Protein AF-A0A6B3CLW8-F1 (afdb_monomer_lite)

Sequence (100 aa):
ANAAAIPTVRLQGVDAAYWCETPDKNHLRWVMPHEEERLLDALARLHAAGGSSLGEGTRLVGSFRAHGLTVPVWDLPSGVTAQDIEKPAAEFAERLAEAL

Secondary structure (DSSP, 8-state):
-GGGSPPEEE-SSSTTEEEE--SSSEEEEE-B-S-HHHHHHHHHHHHHTT---SSTT-EEEEEEEETTEEEEEEEE-TT--HHHHHHHHHHHHHHHHHH-

pLDDT: mean 95.51, std 8.71, range [49.72, 98.75]

Structure (mmCIF, N/CA/C/O backbone):
data_AF-A0A6B3CLW8-F1
#
_entry.id   AF-A0A6B3CLW8-F1
#
loop_
_atom_site.group_PDB
_atom_site.id
_atom_site.type_symbol
_atom_site.label_atom_id
_atom_site.label_alt_id
_atom_site.label_comp_id
_atom_site.label_asym_id
_atom_site.label_entity_id
_atom_site.label_seq_id
_atom_site.pdbx_PDB_ins_code
_atom_site.Cartn_x
_atom_site.Cartn_y
_atom_site.Cartn_z
_atom_site.occupancy
_atom_site.B_iso_or_equiv
_atom_site.auth_seq_id
_atom_site.auth_comp_id
_atom_site.auth_asym_id
_atom_site.auth_atom_id
_atom_site.pdbx_PDB_model_num
ATOM 1 N N . ALA A 1 1 ? 8.410 23.245 15.260 1.00 49.72 1 ALA A N 1
ATOM 2 C CA . ALA A 1 1 ? 8.788 22.704 13.937 1.00 49.72 1 ALA A CA 1
ATOM 3 C C . ALA A 1 1 ? 8.153 21.336 13.636 1.00 49.72 1 ALA A C 1
ATOM 5 O O . ALA A 1 1 ? 7.795 21.121 12.492 1.00 49.72 1 ALA A O 1
ATOM 6 N N . ASN A 1 2 ? 7.928 20.450 14.622 1.00 53.28 2 ASN A N 1
ATOM 7 C CA . ASN A 1 2 ? 7.366 19.100 14.390 1.00 53.28 2 ASN A CA 1
ATOM 8 C C . ASN A 1 2 ? 5.833 19.018 14.248 1.00 53.28 2 ASN A C 1
ATOM 10 O O . ASN A 1 2 ? 5.323 17.982 13.845 1.00 53.28 2 ASN A O 1
ATOM 14 N N . ALA A 1 3 ? 5.091 20.085 14.555 1.00 53.94 3 ALA A N 1
ATOM 15 C CA . ALA A 1 3 ? 3.622 20.066 14.558 1.00 53.94 3 ALA A CA 1
ATOM 16 C C . ALA A 1 3 ? 2.974 20.008 13.155 1.00 53.94 3 ALA A C 1
ATOM 18 O O . ALA A 1 3 ? 1.754 19.994 13.056 1.00 53.94 3 ALA A O 1
ATOM 19 N N . ALA A 1 4 ? 3.774 19.998 12.082 1.00 65.19 4 ALA A N 1
ATOM 20 C CA . ALA A 1 4 ? 3.307 19.925 10.694 1.00 65.19 4 ALA A CA 1
ATOM 21 C C . ALA A 1 4 ? 3.582 18.563 10.023 1.00 65.19 4 ALA A C 1
ATOM 23 O O . ALA A 1 4 ? 3.236 18.377 8.859 1.00 65.19 4 ALA A O 1
ATOM 24 N N . ALA A 1 5 ? 4.237 17.625 10.718 1.00 77.75 5 ALA A N 1
ATOM 25 C CA . ALA A 1 5 ? 4.511 16.303 10.167 1.00 77.75 5 ALA A CA 1
ATOM 26 C C . ALA A 1 5 ? 3.268 15.412 10.288 1.00 77.75 5 ALA A C 1
ATOM 28 O O . ALA A 1 5 ? 2.699 15.283 11.369 1.00 77.75 5 ALA A O 1
ATOM 29 N N . ILE A 1 6 ? 2.874 14.787 9.178 1.00 87.56 6 ILE A N 1
ATOM 30 C CA . ILE A 1 6 ? 1.806 13.783 9.145 1.00 87.56 6 ILE A CA 1
ATOM 31 C C . ILE A 1 6 ? 2.227 12.595 10.030 1.00 87.56 6 ILE A C 1
ATOM 33 O O . ILE A 1 6 ? 3.288 12.012 9.758 1.00 87.56 6 ILE A O 1
ATOM 37 N N . PRO A 1 7 ? 1.445 12.217 11.064 1.00 94.50 7 PRO A N 1
ATOM 38 C CA . PRO A 1 7 ? 1.729 11.028 11.860 1.00 94.50 7 PRO A CA 1
ATOM 39 C C . PRO A 1 7 ? 1.900 9.814 10.949 1.00 94.50 7 PRO A C 1
ATOM 41 O O . PRO A 1 7 ? 1.080 9.562 10.068 1.00 94.50 7 PRO A O 1
ATOM 44 N N . THR A 1 8 ? 3.016 9.107 11.107 1.00 96.81 8 THR A N 1
ATOM 45 C CA . THR A 1 8 ? 3.420 8.035 10.195 1.00 96.81 8 THR A CA 1
ATOM 46 C C . THR A 1 8 ? 3.935 6.844 10.987 1.00 96.81 8 THR A C 1
ATOM 48 O O . THR A 1 8 ? 4.761 7.005 11.886 1.00 96.81 8 THR A O 1
ATOM 51 N N . VAL A 1 9 ? 3.476 5.647 10.629 1.00 98.25 9 VAL A N 1
ATOM 52 C CA . VAL A 1 9 ? 3.878 4.378 11.241 1.00 98.25 9 VAL A CA 1
ATOM 53 C C . VAL A 1 9 ? 4.344 3.435 10.140 1.00 98.25 9 VAL A C 1
ATOM 55 O O . VAL A 1 9 ? 3.635 3.216 9.160 1.00 98.25 9 VAL A O 1
ATOM 58 N N . ARG A 1 10 ? 5.544 2.871 10.287 1.00 98.44 10 ARG A N 1
ATOM 59 C CA . ARG A 1 10 ? 6.027 1.811 9.397 1.00 98.44 10 ARG A CA 1
ATOM 60 C C . ARG A 1 10 ? 5.368 0.489 9.793 1.00 98.44 10 ARG A C 1
ATOM 62 O O . ARG A 1 10 ? 5.445 0.114 10.965 1.00 98.44 10 ARG A O 1
ATOM 69 N N . LEU A 1 11 ? 4.798 -0.215 8.820 1.00 98.62 11 LEU A N 1
ATOM 70 C CA . LEU A 1 11 ? 4.293 -1.570 9.027 1.00 98.62 11 LEU A CA 1
ATOM 71 C C . LEU A 1 11 ? 5.441 -2.555 9.288 1.00 98.62 11 LEU A C 1
ATOM 73 O O . LEU A 1 11 ? 6.572 -2.347 8.838 1.00 98.62 11 LEU A O 1
ATOM 77 N N . GLN A 1 12 ? 5.154 -3.614 10.035 1.00 97.88 12 GLN A N 1
ATOM 78 C CA . GLN A 1 12 ? 6.121 -4.648 10.406 1.00 97.88 12 GLN A CA 1
ATOM 79 C C . GLN A 1 12 ? 5.964 -5.926 9.577 1.00 97.88 12 GLN A C 1
ATOM 81 O O . GLN A 1 12 ? 6.945 -6.640 9.390 1.00 97.88 12 GLN A O 1
ATOM 86 N N . GLY A 1 13 ? 4.759 -6.221 9.078 1.00 96.44 13 GLY A N 1
ATOM 87 C CA . GLY A 1 13 ? 4.472 -7.432 8.304 1.00 96.44 13 GLY A CA 1
ATOM 88 C C . GLY A 1 13 ? 4.986 -7.400 6.864 1.00 96.44 13 GLY A C 1
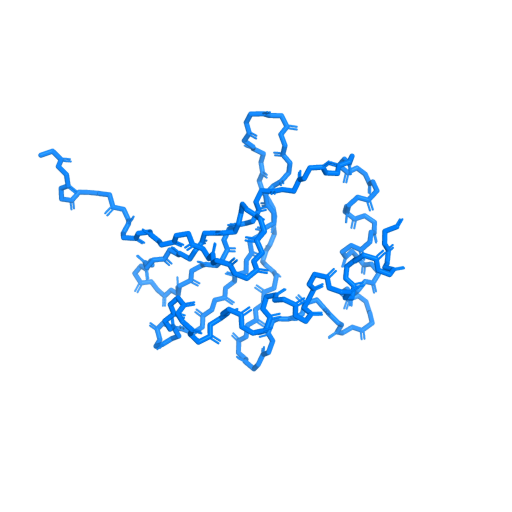ATOM 89 O O . GLY A 1 13 ? 5.088 -8.447 6.230 1.00 96.44 13 GLY A O 1
ATOM 90 N N . VAL A 1 14 ? 5.323 -6.216 6.349 1.00 98.12 14 VAL A N 1
ATOM 91 C CA . VAL A 1 14 ? 5.839 -6.016 4.992 1.00 98.12 14 VAL A CA 1
ATOM 92 C C . VAL A 1 14 ? 6.929 -4.950 4.963 1.00 98.12 14 VAL A C 1
ATOM 94 O O . VAL A 1 14 ? 6.961 -4.023 5.778 1.00 98.12 14 VAL A O 1
ATOM 97 N N . ASP A 1 15 ? 7.823 -5.054 3.98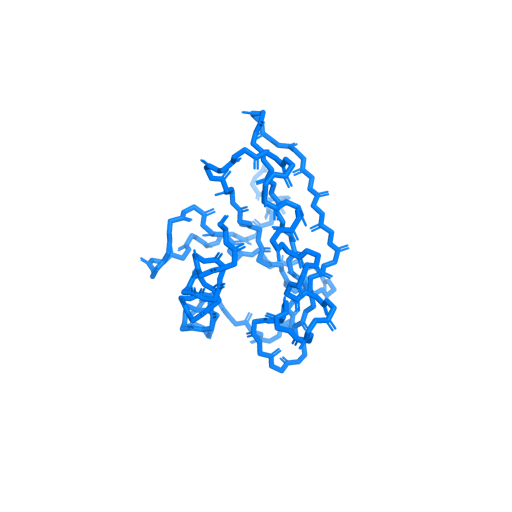5 1.00 97.12 15 ASP A N 1
ATOM 98 C CA . ASP A 1 15 ? 8.917 -4.105 3.839 1.00 97.12 15 ASP A CA 1
ATOM 99 C C . ASP A 1 15 ? 8.461 -2.772 3.244 1.00 97.12 15 ASP A C 1
ATOM 101 O O . ASP A 1 15 ? 7.717 -2.720 2.269 1.00 97.12 15 ASP A O 1
ATOM 105 N N . ALA A 1 16 ? 8.966 -1.683 3.831 1.00 97.44 16 ALA A N 1
ATOM 106 C CA . ALA A 1 16 ? 8.846 -0.313 3.329 1.00 97.44 16 ALA A CA 1
ATOM 107 C C . ALA A 1 16 ? 7.408 0.184 3.042 1.00 97.44 16 ALA A C 1
ATOM 109 O O . ALA A 1 16 ? 7.205 1.052 2.187 1.00 97.44 16 ALA A O 1
ATOM 110 N N . ALA A 1 17 ? 6.421 -0.313 3.794 1.00 98.56 17 ALA A N 1
ATOM 111 C CA . ALA A 1 17 ? 5.066 0.229 3.820 1.00 98.56 17 ALA A CA 1
ATOM 112 C C . ALA A 1 17 ? 4.858 1.159 5.024 1.00 98.56 17 ALA A C 1
ATOM 114 O O . ALA A 1 17 ? 5.268 0.856 6.149 1.00 98.56 17 ALA A O 1
ATOM 115 N N . TYR A 1 18 ? 4.207 2.295 4.784 1.00 98.50 18 TYR A N 1
ATOM 116 C CA . TYR A 1 18 ? 4.007 3.349 5.772 1.00 98.50 18 TYR A CA 1
ATOM 117 C C . TYR A 1 18 ? 2.544 3.769 5.807 1.00 98.50 18 TYR A C 1
ATOM 119 O O . TYR A 1 18 ? 2.006 4.277 4.820 1.00 98.50 18 TYR A O 1
ATOM 127 N N . TRP A 1 19 ? 1.910 3.563 6.954 1.00 98.62 19 TRP A N 1
ATOM 128 C CA . TRP A 1 19 ? 0.605 4.126 7.261 1.00 98.62 19 TRP A CA 1
ATOM 129 C C . TRP A 1 19 ? 0.771 5.597 7.647 1.00 98.62 19 TRP A C 1
ATOM 131 O O . TRP A 1 19 ? 1.669 5.937 8.419 1.00 98.62 19 TRP A O 1
ATOM 141 N N . CYS A 1 20 ? -0.083 6.466 7.117 1.00 97.75 20 CYS A N 1
ATOM 142 C CA . CYS A 1 20 ? -0.054 7.907 7.338 1.00 97.75 20 CYS A CA 1
ATOM 143 C C . CYS A 1 20 ? -1.443 8.417 7.743 1.00 97.75 20 CYS A C 1
ATOM 145 O O . CYS A 1 20 ? -2.401 8.238 6.988 1.00 97.75 20 CYS A O 1
ATOM 147 N N . GLU A 1 21 ? -1.531 9.115 8.875 1.00 96.50 21 GLU A N 1
ATOM 148 C CA . GLU A 1 21 ? -2.764 9.739 9.370 1.00 96.50 21 GLU A CA 1
ATOM 149 C C . GLU A 1 21 ? -2.997 11.083 8.672 1.00 96.50 21 GLU A C 1
ATOM 151 O O . GLU A 1 21 ? -2.422 12.104 9.061 1.00 96.50 21 GLU A O 1
ATOM 156 N N . THR A 1 22 ? -3.786 11.100 7.596 1.00 92.38 22 THR A N 1
ATOM 157 C CA . THR A 1 22 ? -4.073 12.347 6.864 1.00 92.38 22 THR A CA 1
ATOM 158 C C . THR A 1 22 ? -5.481 12.867 7.165 1.00 92.38 22 THR A C 1
ATOM 160 O O . THR A 1 22 ? -6.332 12.071 7.554 1.00 92.38 22 THR A O 1
ATOM 163 N N . PRO A 1 23 ? -5.751 14.184 7.019 1.00 87.94 23 PRO A N 1
ATOM 164 C CA . PRO A 1 23 ? -6.983 14.797 7.528 1.00 87.94 23 PRO A CA 1
ATOM 165 C C . PRO A 1 23 ? -8.294 14.184 7.017 1.00 87.94 23 PRO A C 1
ATOM 167 O O . PRO A 1 23 ? -9.258 14.122 7.773 1.00 87.94 23 PRO A O 1
ATOM 170 N N . ASP A 1 24 ? -8.329 13.731 5.761 1.00 89.38 24 ASP A N 1
ATOM 171 C CA . ASP A 1 24 ? -9.552 13.205 5.142 1.00 89.38 24 ASP A CA 1
ATOM 172 C C . ASP A 1 24 ? -9.600 11.674 5.191 1.00 89.38 24 ASP A C 1
ATOM 174 O O . ASP A 1 24 ? -10.548 11.083 5.710 1.00 89.38 24 ASP A O 1
ATOM 178 N N . LYS A 1 25 ? -8.564 11.019 4.661 1.00 94.25 25 LYS A N 1
ATOM 179 C CA . LYS A 1 25 ? -8.415 9.561 4.635 1.00 94.25 25 LYS A CA 1
ATOM 180 C C . LYS A 1 25 ? -7.008 9.176 5.041 1.00 94.25 25 LYS A C 1
ATOM 182 O O . LYS A 1 25 ? -6.045 9.828 4.642 1.00 94.25 25 LYS A O 1
ATOM 187 N N . ASN A 1 26 ? -6.863 8.087 5.782 1.00 97.75 26 ASN A N 1
ATOM 188 C CA . ASN A 1 26 ? -5.528 7.567 6.041 1.00 97.75 26 ASN A CA 1
ATOM 189 C C . ASN A 1 26 ? -4.942 7.043 4.731 1.00 97.75 26 ASN A C 1
ATOM 191 O O . ASN A 1 26 ? -5.675 6.635 3.830 1.00 97.75 26 ASN A O 1
ATOM 195 N N . HIS A 1 27 ? -3.621 7.055 4.617 1.00 98.50 27 HIS A N 1
ATOM 196 C CA . HIS A 1 27 ? -2.949 6.492 3.456 1.00 98.50 27 HIS A CA 1
ATOM 197 C C 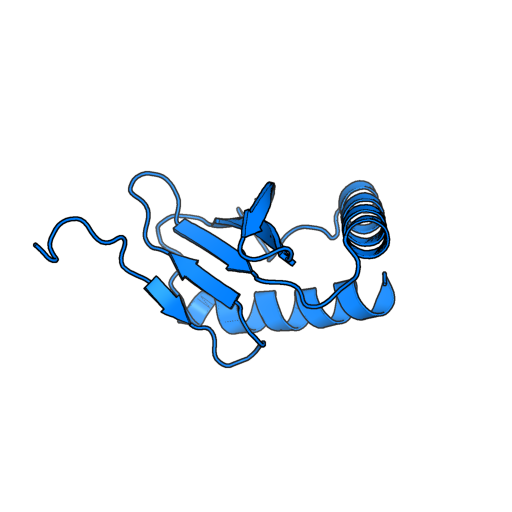. HIS A 1 27 ? -2.062 5.326 3.855 1.00 98.50 27 HIS A C 1
ATOM 199 O O . HIS A 1 27 ? -1.360 5.409 4.858 1.00 98.50 27 HIS A O 1
ATOM 205 N N . LEU A 1 28 ? -2.012 4.292 3.016 1.00 98.62 28 LEU A N 1
ATOM 206 C CA . LEU A 1 28 ? -0.843 3.422 2.953 1.00 98.62 28 LEU A CA 1
ATOM 207 C C . LEU A 1 28 ? 0.021 3.866 1.775 1.00 98.62 28 LEU A C 1
ATOM 209 O O . LEU A 1 28 ? -0.433 3.842 0.633 1.00 98.62 28 LEU A O 1
ATOM 213 N N . ARG A 1 29 ? 1.258 4.278 2.048 1.00 98.56 29 ARG A N 1
ATOM 214 C CA . ARG A 1 29 ? 2.271 4.596 1.034 1.00 98.56 29 ARG A CA 1
ATOM 215 C C . ARG A 1 29 ? 3.332 3.513 1.072 1.00 98.56 29 ARG A C 1
ATOM 217 O O . ARG A 1 29 ? 3.934 3.293 2.121 1.00 98.56 29 ARG A O 1
ATOM 224 N N . TRP A 1 30 ? 3.562 2.844 -0.049 1.00 98.69 30 TRP A N 1
ATOM 225 C CA . TRP A 1 30 ? 4.406 1.654 -0.066 1.00 98.69 30 TRP A CA 1
ATOM 226 C C . TRP A 1 30 ? 5.536 1.795 -1.070 1.00 98.69 30 TRP A C 1
ATOM 228 O O . TRP A 1 30 ? 5.299 1.883 -2.266 1.00 98.69 30 TRP A O 1
ATOM 238 N N . VAL A 1 31 ? 6.773 1.857 -0.590 1.00 98.50 31 VAL A N 1
ATOM 239 C CA . VAL A 1 31 ? 7.942 1.991 -1.461 1.00 98.50 31 VAL A CA 1
ATOM 240 C C . VAL A 1 31 ? 8.290 0.622 -2.039 1.00 98.50 31 VAL A C 1
ATOM 242 O O . VAL A 1 31 ? 8.648 -0.285 -1.293 1.00 98.50 31 VAL A O 1
ATOM 245 N N . MET A 1 32 ? 8.190 0.474 -3.359 1.00 98.00 32 MET A N 1
ATOM 246 C CA . MET A 1 32 ? 8.358 -0.818 -4.025 1.00 98.00 32 MET A CA 1
ATOM 247 C C . MET A 1 32 ? 9.755 -0.957 -4.654 1.00 98.00 32 M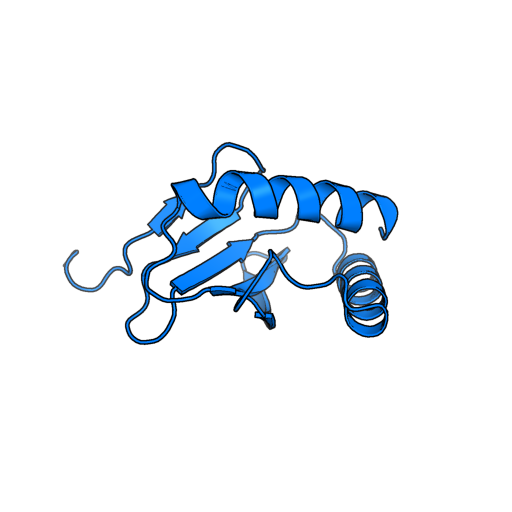ET A C 1
ATOM 249 O O . MET A 1 32 ? 10.149 -0.089 -5.435 1.00 98.00 32 MET A O 1
ATOM 253 N N . PRO A 1 33 ? 10.499 -2.049 -4.386 1.00 96.38 33 PRO A N 1
ATOM 254 C CA . PRO A 1 33 ? 11.836 -2.291 -4.938 1.00 96.38 33 PRO A CA 1
ATOM 255 C C . PRO A 1 33 ? 11.793 -2.967 -6.322 1.00 96.38 33 PRO A C 1
ATOM 257 O O . PRO A 1 33 ? 12.708 -3.702 -6.693 1.00 96.38 33 PRO A O 1
ATOM 260 N N . HIS A 1 34 ? 10.709 -2.771 -7.071 1.00 97.44 34 HIS A N 1
ATOM 261 C CA . HIS A 1 34 ? 10.489 -3.383 -8.378 1.00 97.4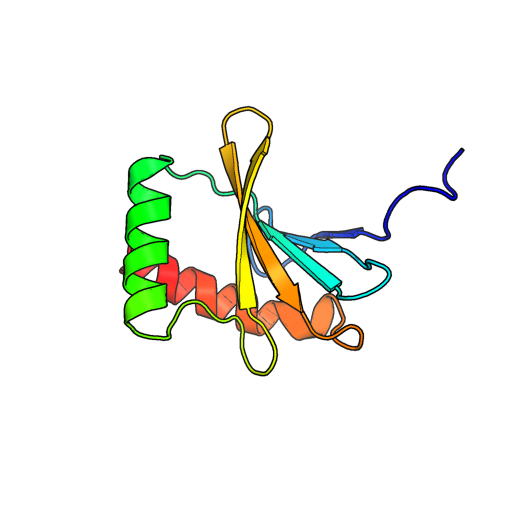4 34 HIS A CA 1
ATOM 262 C C . HIS A 1 34 ? 10.701 -2.358 -9.491 1.00 97.44 34 HIS A C 1
ATOM 264 O O . HIS A 1 34 ? 10.542 -1.155 -9.280 1.00 97.44 34 HIS A O 1
ATOM 270 N N . GLU A 1 35 ? 11.057 -2.847 -10.679 1.00 97.31 35 GLU A N 1
ATOM 271 C CA . GLU A 1 35 ? 11.083 -2.030 -11.892 1.00 97.31 35 GLU A CA 1
ATOM 272 C C . GLU A 1 35 ? 9.682 -1.432 -12.135 1.00 97.31 35 GLU A C 1
ATOM 274 O O . GLU A 1 35 ? 8.666 -2.077 -11.861 1.00 97.31 35 GLU A O 1
ATOM 279 N N . GLU A 1 36 ? 9.642 -0.163 -12.543 1.00 96.88 36 GLU A N 1
ATOM 280 C CA . GLU A 1 36 ? 8.427 0.651 -12.543 1.00 96.88 36 GLU A CA 1
ATOM 281 C C . GLU A 1 36 ? 7.376 0.105 -13.509 1.00 96.88 36 GLU A C 1
ATOM 283 O O . GLU A 1 36 ? 6.227 -0.059 -13.098 1.00 96.88 36 GLU A O 1
ATOM 288 N N . GLU A 1 37 ? 7.752 -0.226 -14.747 1.00 97.75 37 GLU A N 1
ATOM 289 C CA . GLU A 1 37 ? 6.815 -0.754 -15.743 1.00 97.75 37 GLU A CA 1
ATOM 290 C C . GLU A 1 37 ? 6.238 -2.096 -15.288 1.00 97.75 37 GLU A C 1
ATOM 292 O O . GLU A 1 37 ? 5.017 -2.256 -15.238 1.00 97.75 37 GLU A O 1
ATOM 297 N N . ARG A 1 38 ? 7.086 -3.028 -14.833 1.00 98.44 38 ARG A N 1
ATOM 298 C CA . ARG A 1 38 ? 6.637 -4.333 -14.318 1.00 98.44 38 ARG A CA 1
ATOM 299 C C . ARG A 1 38 ? 5.669 -4.199 -13.139 1.00 98.44 38 ARG A C 1
ATOM 301 O O . ARG A 1 38 ? 4.681 -4.932 -13.065 1.00 98.44 38 ARG A O 1
ATOM 308 N N . LEU A 1 39 ? 5.937 -3.272 -12.219 1.00 98.50 39 LEU A N 1
ATOM 309 C CA . LEU A 1 39 ? 5.063 -3.010 -11.077 1.00 98.50 39 LEU A CA 1
ATOM 310 C C . LEU A 1 39 ? 3.716 -2.427 -11.512 1.00 98.50 39 LEU A C 1
ATOM 312 O O . LEU A 1 39 ? 2.672 -2.884 -11.045 1.00 98.50 39 LEU A O 1
ATOM 316 N N . LEU A 1 40 ? 3.728 -1.410 -12.376 1.00 98.06 40 LEU A N 1
ATOM 317 C CA . LEU A 1 40 ? 2.506 -0.760 -12.845 1.00 98.06 40 LEU A CA 1
ATOM 318 C C . LEU A 1 40 ? 1.637 -1.730 -13.652 1.00 98.06 40 LEU A C 1
ATOM 320 O O . LEU A 1 40 ? 0.423 -1.760 -13.447 1.00 98.06 40 LEU A O 1
ATOM 324 N N . ASP A 1 41 ? 2.249 -2.585 -14.469 1.00 98.62 41 ASP A N 1
ATOM 325 C CA . ASP A 1 41 ? 1.564 -3.651 -15.197 1.00 98.62 41 ASP A CA 1
ATOM 326 C C . ASP A 1 41 ? 0.886 -4.653 -14.252 1.00 98.62 41 ASP A C 1
ATOM 328 O O . ASP A 1 41 ? -0.288 -4.993 -14.435 1.00 98.62 41 ASP A O 1
ATOM 332 N N . ALA A 1 42 ? 1.591 -5.115 -13.214 1.00 98.69 42 ALA A N 1
ATOM 333 C CA . ALA A 1 42 ? 1.030 -6.025 -12.215 1.00 98.69 42 ALA A CA 1
ATOM 334 C C . ALA A 1 42 ? -0.148 -5.384 -11.460 1.00 98.69 42 ALA A C 1
ATOM 336 O O . ALA A 1 42 ? -1.214 -5.994 -11.330 1.00 98.69 42 ALA A O 1
ATOM 337 N N . LEU A 1 43 ? 0.000 -4.127 -11.027 1.00 98.62 43 LEU A N 1
ATOM 338 C CA . LEU A 1 43 ? -1.061 -3.372 -10.356 1.00 98.62 43 LEU A CA 1
ATOM 339 C C . LEU A 1 43 ? -2.272 -3.142 -11.266 1.00 98.62 43 LEU A C 1
ATOM 341 O O . LEU A 1 43 ? -3.406 -3.266 -10.802 1.00 98.62 43 LEU A O 1
ATOM 345 N N . ALA A 1 44 ? -2.060 -2.852 -12.551 1.00 98.31 44 ALA A N 1
ATOM 346 C CA . ALA A 1 44 ? -3.134 -2.676 -13.523 1.00 98.31 44 ALA A CA 1
ATOM 347 C C . ALA A 1 44 ? -3.917 -3.979 -13.746 1.00 98.31 44 ALA A C 1
ATOM 349 O O . ALA A 1 44 ? -5.151 -3.958 -13.745 1.00 98.31 44 ALA A O 1
ATOM 350 N N . ARG A 1 45 ? -3.227 -5.123 -13.863 1.00 98.56 45 ARG A N 1
ATOM 351 C CA . ARG A 1 45 ? -3.873 -6.445 -13.959 1.00 98.56 45 ARG A CA 1
ATOM 352 C C . ARG A 1 45 ? -4.681 -6.776 -12.706 1.00 98.56 45 ARG A C 1
ATOM 354 O O . ARG A 1 45 ? -5.839 -7.173 -12.820 1.00 98.56 45 ARG A O 1
ATOM 361 N N . LEU A 1 46 ? -4.107 -6.559 -11.521 1.00 98.56 46 LEU A N 1
ATOM 362 C CA . LEU A 1 46 ? -4.818 -6.742 -10.254 1.00 98.56 46 LEU A CA 1
ATOM 363 C C . LEU A 1 46 ? -6.033 -5.819 -10.160 1.00 98.56 46 LEU A C 1
ATOM 365 O O . LEU A 1 46 ? -7.098 -6.257 -9.737 1.00 98.56 46 LEU A O 1
ATOM 369 N N . HIS A 1 47 ? -5.909 -4.562 -10.583 1.00 98.06 47 HIS A N 1
ATOM 370 C CA . HIS A 1 47 ? -7.018 -3.614 -10.591 1.00 98.06 47 HIS A CA 1
ATOM 371 C C . HIS A 1 47 ? -8.155 -4.068 -11.509 1.00 98.06 47 HIS A C 1
ATOM 373 O O . HIS A 1 47 ? -9.306 -4.107 -11.078 1.00 98.06 47 HIS A O 1
ATOM 379 N N . ALA A 1 48 ? -7.834 -4.481 -12.738 1.00 98.19 48 ALA A N 1
ATOM 380 C CA . ALA A 1 48 ? -8.810 -5.001 -13.694 1.00 98.19 48 ALA A CA 1
ATOM 381 C C . ALA A 1 48 ? -9.529 -6.263 -13.179 1.00 98.19 48 ALA A C 1
ATOM 383 O O . ALA A 1 48 ? -10.707 -6.460 -13.467 1.00 98.19 48 ALA A O 1
ATOM 384 N N . ALA A 1 49 ? -8.843 -7.087 -12.381 1.00 97.94 49 ALA A N 1
ATOM 385 C CA . ALA A 1 49 ? -9.407 -8.267 -11.726 1.00 97.94 49 ALA A CA 1
ATOM 386 C C . ALA A 1 49 ? -10.121 -7.967 -10.387 1.00 97.94 49 ALA A C 1
ATOM 388 O O . ALA A 1 49 ? -10.607 -8.889 -9.736 1.00 97.94 49 ALA A O 1
ATOM 389 N N . GLY A 1 50 ? -10.170 -6.706 -9.939 1.00 97.25 50 GLY A N 1
ATOM 390 C CA . GLY A 1 50 ? -10.749 -6.316 -8.646 1.00 97.25 50 GLY A CA 1
ATOM 391 C C . GLY A 1 50 ? -9.880 -6.639 -7.418 1.00 97.25 50 GLY A C 1
ATOM 392 O O . GLY A 1 50 ? -10.323 -6.462 -6.285 1.00 97.25 50 GLY A O 1
ATOM 393 N N . GLY A 1 51 ? -8.636 -7.077 -7.616 1.00 97.75 51 GLY A N 1
ATOM 394 C CA . GLY A 1 51 ? -7.689 -7.490 -6.573 1.00 97.75 51 GLY A CA 1
ATOM 395 C C . GLY A 1 51 ? -6.768 -6.386 -6.037 1.00 97.75 51 GLY A C 1
ATOM 396 O O . GLY A 1 51 ? -5.896 -6.674 -5.221 1.00 97.75 51 GLY A O 1
ATOM 397 N N . SER A 1 52 ? -6.924 -5.129 -6.473 1.00 97.88 52 SER A N 1
ATOM 398 C CA . SER A 1 52 ? -6.036 -4.022 -6.071 1.00 97.88 52 SER A CA 1
ATOM 399 C C . SER A 1 52 ? -6.368 -3.378 -4.716 1.00 97.88 52 SER A C 1
ATOM 401 O O . SER A 1 52 ? -5.706 -2.414 -4.333 1.00 97.88 52 SER A O 1
ATOM 403 N N . SER A 1 53 ? -7.421 -3.820 -4.018 1.00 97.75 53 SER A N 1
ATOM 404 C CA . SER A 1 53 ? -7.776 -3.303 -2.686 1.00 97.75 53 SER A CA 1
ATOM 405 C C . SER A 1 53 ? -7.014 -4.032 -1.570 1.00 97.75 53 SER A C 1
ATOM 407 O O . SER A 1 53 ? -6.571 -5.172 -1.729 1.00 97.75 53 SER A O 1
ATOM 409 N N . LEU A 1 54 ? -6.896 -3.368 -0.422 1.00 98.19 54 LEU A N 1
ATOM 410 C CA . LEU A 1 54 ? -6.388 -3.903 0.844 1.00 98.19 54 LEU A CA 1
ATOM 411 C C . LEU A 1 54 ? -7.546 -4.261 1.794 1.00 98.19 54 LEU A C 1
ATOM 413 O O . LEU A 1 54 ? -7.402 -4.183 3.007 1.00 98.19 54 LEU A O 1
ATOM 417 N N . GLY A 1 55 ? -8.724 -4.587 1.255 1.00 95.69 55 GLY A N 1
ATOM 418 C CA . GLY A 1 55 ? -9.934 -4.836 2.038 1.00 95.69 55 GLY A CA 1
ATOM 419 C C . GLY A 1 55 ? -10.983 -3.731 1.919 1.00 95.69 55 GLY A C 1
ATOM 420 O O . GLY A 1 55 ? -10.873 -2.809 1.105 1.00 95.69 55 GLY A O 1
ATOM 421 N N . GLU A 1 56 ? -12.042 -3.859 2.714 1.00 95.06 56 GLU A N 1
ATOM 422 C CA . GLU A 1 56 ? -13.238 -3.023 2.612 1.00 95.06 56 GLU A CA 1
ATOM 423 C C . GLU A 1 56 ? -12.934 -1.527 2.792 1.00 95.06 56 GLU A C 1
ATOM 425 O O . GLU A 1 56 ? -12.184 -1.117 3.676 1.00 95.06 56 GLU A O 1
ATOM 430 N N . GLY A 1 57 ? -13.510 -0.697 1.918 1.00 96.44 57 GLY A N 1
ATOM 431 C CA . GLY A 1 57 ? -13.342 0.757 1.960 1.00 96.44 57 GLY A CA 1
ATOM 432 C C . GLY A 1 57 ? -11.956 1.263 1.543 1.00 96.44 57 GLY A C 1
ATOM 433 O O . GLY A 1 57 ? -11.744 2.476 1.535 1.00 96.44 57 GLY A O 1
ATOM 434 N N . THR A 1 58 ? -11.031 0.374 1.166 1.00 98.38 58 THR A N 1
ATOM 435 C CA . THR A 1 58 ? -9.695 0.753 0.692 1.00 98.38 58 THR A CA 1
ATOM 436 C C . THR A 1 58 ? -9.649 0.883 -0.828 1.00 98.38 58 THR A C 1
ATOM 438 O O . THR A 1 58 ? -10.363 0.189 -1.558 1.00 98.38 58 THR A O 1
ATOM 441 N N . ARG A 1 59 ? -8.796 1.774 -1.338 1.00 98.31 59 ARG A N 1
ATOM 442 C CA . ARG A 1 59 ? -8.681 2.002 -2.784 1.00 98.31 59 ARG A CA 1
ATOM 443 C C . ARG A 1 59 ? -7.268 2.398 -3.177 1.00 98.31 59 ARG A C 1
ATOM 445 O O . ARG A 1 59 ? -6.756 3.373 -2.649 1.00 98.31 59 ARG A O 1
ATOM 452 N N . LEU A 1 60 ? -6.685 1.712 -4.162 1.00 98.44 60 LEU A N 1
ATOM 453 C CA . LEU A 1 60 ? -5.487 2.192 -4.858 1.00 98.44 60 LEU A CA 1
ATOM 454 C C . LEU A 1 60 ? -5.848 3.476 -5.620 1.00 98.44 60 LEU A C 1
ATOM 456 O O . LEU A 1 60 ? -6.680 3.438 -6.529 1.00 98.44 60 LEU A O 1
ATOM 460 N N . VAL A 1 61 ? -5.270 4.611 -5.225 1.00 97.56 61 VAL A N 1
ATOM 461 C CA . VAL A 1 61 ? -5.612 5.935 -5.783 1.00 97.56 61 VAL A CA 1
ATOM 462 C C . VAL A 1 61 ? -4.587 6.468 -6.775 1.00 97.56 61 VAL A C 1
ATOM 464 O O . VAL A 1 61 ? -4.886 7.397 -7.521 1.00 97.56 61 VAL A O 1
ATOM 467 N N . GLY A 1 62 ? -3.403 5.865 -6.820 1.00 97.00 62 GLY A N 1
ATOM 468 C CA . GLY A 1 62 ? -2.352 6.215 -7.765 1.00 97.00 62 GLY A CA 1
ATOM 469 C C . GLY A 1 62 ? -0.973 5.866 -7.227 1.00 97.00 62 GLY A C 1
ATOM 470 O O . GLY A 1 62 ? -0.837 5.106 -6.266 1.00 97.00 62 GLY A O 1
ATOM 471 N N . SER A 1 63 ? 0.050 6.443 -7.843 1.00 97.62 63 SER A N 1
ATOM 472 C CA . SER A 1 63 ? 1.436 6.335 -7.405 1.00 97.62 63 SER A CA 1
ATOM 473 C C . SER A 1 63 ? 2.163 7.665 -7.576 1.00 97.62 63 SER A C 1
ATOM 475 O O . SER A 1 63 ? 1.746 8.538 -8.339 1.00 97.62 63 SER A O 1
ATOM 477 N N . PHE A 1 64 ? 3.263 7.826 -6.850 1.00 97.44 64 PHE A N 1
ATOM 478 C CA . PHE A 1 64 ? 4.250 8.876 -7.092 1.00 97.44 64 PHE A CA 1
ATOM 479 C C . PHE A 1 64 ? 5.655 8.275 -7.059 1.00 97.44 64 PHE A C 1
ATOM 481 O O . PHE A 1 64 ? 5.831 7.102 -6.726 1.00 97.44 64 PHE A O 1
ATOM 488 N N . ARG A 1 65 ? 6.666 9.078 -7.399 1.00 97.31 65 ARG A N 1
ATOM 489 C CA . ARG A 1 65 ? 8.068 8.654 -7.359 1.00 97.31 65 ARG A CA 1
ATOM 490 C C . ARG A 1 65 ? 8.820 9.328 -6.224 1.00 97.31 65 ARG A C 1
ATOM 492 O O . ARG A 1 65 ? 8.704 10.536 -6.027 1.00 97.31 65 ARG A O 1
ATOM 499 N N . ALA A 1 66 ? 9.630 8.549 -5.518 1.00 94.62 66 ALA A N 1
ATOM 500 C CA . ALA A 1 66 ? 10.553 9.038 -4.503 1.00 94.62 66 ALA A CA 1
ATOM 501 C C . ALA A 1 66 ? 11.868 8.266 -4.595 1.00 94.62 66 ALA A C 1
ATOM 503 O O . ALA A 1 66 ? 11.871 7.040 -4.647 1.00 94.62 66 ALA A O 1
ATOM 504 N N . HIS A 1 67 ? 12.992 8.986 -4.642 1.00 94.25 67 HIS A N 1
ATOM 505 C CA . HIS A 1 67 ? 14.332 8.392 -4.766 1.00 94.25 67 HIS A CA 1
ATOM 506 C C . HIS A 1 67 ? 14.463 7.371 -5.914 1.00 94.25 67 HIS A C 1
ATOM 508 O O . HIS A 1 67 ? 15.141 6.358 -5.786 1.00 94.25 67 HIS A O 1
ATOM 514 N N . GLY A 1 68 ? 13.798 7.635 -7.042 1.00 94.94 68 GLY A N 1
ATOM 515 C CA . GLY A 1 68 ? 13.808 6.757 -8.214 1.00 94.94 68 GLY A CA 1
ATOM 516 C C . GLY A 1 68 ? 12.867 5.552 -8.129 1.00 94.94 68 GLY A C 1
ATOM 517 O O . GLY A 1 68 ? 12.620 4.950 -9.169 1.00 94.94 68 GLY A O 1
ATOM 518 N N . LEU A 1 69 ? 12.293 5.262 -6.959 1.00 97.88 69 LEU A N 1
ATOM 519 C CA . LEU A 1 69 ? 11.363 4.157 -6.725 1.00 97.88 69 LEU A CA 1
ATOM 520 C C . LEU A 1 69 ? 9.905 4.601 -6.867 1.00 97.88 69 LEU A C 1
ATOM 522 O O . LEU A 1 69 ? 9.559 5.758 -6.594 1.00 97.88 69 LEU A O 1
ATOM 526 N N . THR A 1 70 ? 9.051 3.660 -7.257 1.00 98.56 70 THR A N 1
ATOM 527 C CA . THR A 1 70 ? 7.602 3.856 -7.343 1.00 98.56 70 THR A CA 1
ATOM 528 C C . THR A 1 70 ? 6.959 3.627 -5.983 1.00 98.56 70 THR A C 1
ATOM 530 O O . THR A 1 70 ? 7.257 2.653 -5.289 1.00 98.56 70 THR A O 1
ATOM 533 N N . VAL A 1 71 ? 6.054 4.531 -5.613 1.00 98.75 71 VAL A N 1
ATOM 534 C CA . VAL A 1 71 ? 5.310 4.494 -4.355 1.00 98.75 71 VAL A CA 1
ATOM 535 C C . VAL A 1 71 ? 3.814 4.479 -4.656 1.00 98.75 71 VAL A C 1
ATOM 537 O O . VAL A 1 71 ? 3.217 5.550 -4.814 1.00 98.75 71 VAL A O 1
ATOM 540 N N . PRO A 1 72 ? 3.183 3.299 -4.783 1.00 98.69 72 PRO A N 1
ATOM 541 C CA . PRO A 1 72 ? 1.735 3.202 -4.846 1.00 98.69 72 PRO A CA 1
ATOM 542 C C . PRO A 1 72 ? 1.095 3.666 -3.531 1.00 98.69 72 PRO A C 1
ATOM 544 O O . PRO A 1 72 ? 1.675 3.528 -2.446 1.00 98.69 72 PRO A O 1
ATOM 547 N N . VAL A 1 73 ? -0.097 4.249 -3.643 1.00 98.56 73 VAL A N 1
ATOM 548 C CA . VAL A 1 73 ? -0.828 4.847 -2.524 1.00 98.56 73 VAL A CA 1
ATOM 549 C C . VAL A 1 73 ? -2.241 4.294 -2.461 1.00 98.56 73 VAL A C 1
ATOM 551 O O . VAL A 1 73 ? -2.978 4.338 -3.448 1.00 98.56 73 VAL A O 1
ATOM 554 N N . TRP A 1 74 ? -2.635 3.840 -1.276 1.00 98.75 74 TRP A N 1
ATOM 555 C CA . TRP A 1 74 ? -4.008 3.452 -0.982 1.00 98.75 74 TRP A CA 1
ATOM 556 C C . TRP A 1 74 ? -4.673 4.456 -0.057 1.00 98.75 74 TRP A C 1
ATOM 558 O O . TRP A 1 74 ? -4.111 4.788 0.983 1.00 98.75 74 TRP A O 1
ATOM 568 N N . ASP A 1 75 ? -5.890 4.858 -0.405 1.00 98.44 75 ASP A N 1
ATOM 569 C CA . ASP A 1 75 ? -6.854 5.418 0.535 1.00 98.44 75 ASP A CA 1
ATOM 570 C C . ASP A 1 75 ? -7.296 4.325 1.506 1.00 98.44 75 ASP A C 1
ATOM 572 O O . ASP A 1 75 ? -7.680 3.230 1.082 1.00 98.44 75 ASP A O 1
ATOM 576 N N . LEU A 1 76 ? -7.313 4.658 2.790 1.00 98.50 76 LEU A N 1
ATOM 577 C CA . LEU A 1 76 ? -7.863 3.859 3.874 1.00 98.50 76 LEU A CA 1
ATOM 578 C C . LEU A 1 76 ? -8.952 4.678 4.591 1.00 98.50 76 LEU A C 1
ATOM 580 O O . LEU A 1 76 ? -8.824 5.903 4.704 1.00 98.50 76 LEU A O 1
ATOM 584 N N . PRO A 1 77 ? -10.006 4.041 5.125 1.00 97.44 77 PRO A N 1
ATOM 585 C CA . PRO A 1 77 ? -10.929 4.722 6.029 1.00 97.44 77 PRO A CA 1
ATOM 586 C C . PRO A 1 77 ? -10.178 5.361 7.211 1.00 97.44 77 PRO A C 1
ATOM 588 O O . PRO A 1 77 ? -9.253 4.762 7.754 1.00 97.44 77 PRO A O 1
ATOM 591 N N . SER A 1 78 ? -10.581 6.556 7.648 1.00 95.69 78 SER A N 1
ATOM 592 C CA . SER A 1 78 ? -9.848 7.342 8.663 1.00 95.69 78 SER A CA 1
ATOM 593 C C . SER A 1 78 ? -9.789 6.668 10.043 1.00 95.69 78 SER A C 1
ATOM 595 O O . SER A 1 78 ? -8.918 6.981 10.847 1.00 95.69 78 SER A O 1
ATOM 597 N N . GLY A 1 79 ? -10.688 5.714 10.313 1.00 95.31 79 GLY A N 1
ATOM 598 C CA . GLY A 1 79 ? -10.663 4.886 11.524 1.00 95.31 79 GLY A CA 1
ATOM 599 C C . GLY A 1 79 ? -9.711 3.684 11.464 1.00 95.31 79 GLY A C 1
ATOM 600 O O . GLY A 1 79 ? -9.498 3.053 12.492 1.00 95.31 79 GLY A O 1
ATOM 601 N N . VAL A 1 80 ? -9.148 3.352 10.294 1.00 97.62 80 VAL A N 1
ATOM 602 C CA . VAL A 1 80 ? -8.201 2.235 10.138 1.00 97.62 80 VAL A CA 1
ATOM 603 C C . VAL A 1 80 ? -6.842 2.649 10.679 1.00 97.62 80 VAL A C 1
ATOM 605 O O . VAL A 1 80 ? -6.221 3.585 10.164 1.00 97.62 80 VAL A O 1
ATOM 608 N N . THR A 1 81 ? -6.372 1.926 11.691 1.00 97.56 81 THR A N 1
ATOM 609 C CA . THR A 1 81 ? -5.061 2.136 12.307 1.00 97.56 81 THR A CA 1
ATOM 610 C C . THR A 1 81 ? -3.953 1.407 11.545 1.00 97.56 81 THR A C 1
ATOM 612 O O . THR A 1 81 ? -4.204 0.551 10.694 1.00 97.56 81 THR A O 1
ATOM 615 N N . ALA A 1 82 ? -2.696 1.707 11.884 1.00 98.12 82 ALA A N 1
ATOM 616 C CA . ALA A 1 82 ? -1.548 0.972 11.357 1.00 98.12 82 ALA A CA 1
ATOM 617 C C . ALA A 1 82 ? -1.622 -0.539 11.655 1.00 98.12 82 ALA A C 1
ATOM 619 O O . ALA A 1 82 ? -1.279 -1.338 10.794 1.00 98.12 82 ALA A O 1
ATOM 620 N N . GLN A 1 83 ? -2.119 -0.936 12.833 1.00 98.25 83 GLN A N 1
ATOM 621 C CA . GLN A 1 83 ? -2.241 -2.348 13.208 1.00 98.25 83 GLN A CA 1
ATOM 622 C C . GLN A 1 83 ? -3.316 -3.074 12.388 1.00 98.25 83 GLN A C 1
ATOM 624 O O . GLN A 1 83 ? -3.132 -4.237 12.028 1.00 98.25 83 GLN A O 1
ATOM 629 N N . ASP A 1 84 ? -4.423 -2.396 12.079 1.00 98.25 84 ASP A N 1
ATOM 630 C CA . ASP A 1 84 ? -5.534 -2.980 11.319 1.00 98.25 84 ASP A CA 1
ATOM 631 C C . ASP A 1 84 ? -5.126 -3.317 9.878 1.00 98.25 84 ASP A C 1
ATOM 633 O O . ASP A 1 84 ? -5.620 -4.286 9.300 1.00 98.25 84 ASP A O 1
ATOM 637 N N . ILE A 1 85 ? -4.205 -2.534 9.299 1.00 98.50 85 ILE A N 1
ATOM 638 C CA . ILE A 1 85 ? -3.777 -2.691 7.904 1.00 98.50 85 ILE A CA 1
ATOM 639 C C . ILE A 1 85 ? -2.596 -3.661 7.719 1.00 98.50 85 ILE A C 1
ATOM 641 O O . ILE A 1 85 ? -2.303 -4.032 6.585 1.00 98.50 85 ILE A O 1
ATOM 645 N N . GLU A 1 86 ? -1.961 -4.141 8.796 1.00 98.56 86 GLU A N 1
ATOM 646 C CA . GLU A 1 86 ? -0.840 -5.100 8.730 1.00 98.56 86 GLU A CA 1
ATOM 647 C C . GLU A 1 86 ? -1.204 -6.369 7.949 1.00 98.56 86 GLU A C 1
ATOM 649 O O . GLU A 1 86 ? -0.553 -6.726 6.966 1.00 98.56 86 GLU A O 1
ATOM 654 N N . LYS A 1 87 ? -2.280 -7.048 8.363 1.00 98.50 87 LYS A N 1
ATOM 655 C CA . LYS A 1 87 ? -2.691 -8.311 7.741 1.00 98.50 87 LYS A CA 1
ATOM 656 C C . LYS A 1 87 ? -3.140 -8.116 6.282 1.00 98.50 87 LYS A C 1
ATOM 658 O O . LYS A 1 87 ? -2.636 -8.846 5.430 1.00 98.50 87 LYS A O 1
ATOM 663 N N . PRO A 1 88 ? -4.016 -7.149 5.946 1.00 98.50 88 PRO A N 1
ATOM 664 C CA . PRO A 1 88 ? -4.396 -6.939 4.553 1.00 98.50 88 PRO A CA 1
ATOM 665 C C . PRO A 1 88 ? -3.239 -6.502 3.646 1.00 98.50 88 PRO A C 1
ATOM 667 O O . PRO A 1 88 ? -3.231 -6.857 2.466 1.00 98.50 88 PRO A O 1
ATOM 670 N N . ALA A 1 89 ? -2.253 -5.762 4.171 1.00 98.69 89 ALA A N 1
ATOM 671 C CA . ALA A 1 89 ? -1.041 -5.433 3.425 1.00 98.69 89 ALA A CA 1
ATOM 672 C C . ALA A 1 89 ? -0.218 -6.692 3.111 1.00 98.69 89 ALA A C 1
ATOM 674 O O . ALA A 1 89 ? 0.194 -6.865 1.967 1.00 98.69 89 ALA A O 1
ATOM 675 N N . ALA A 1 90 ? -0.037 -7.599 4.076 1.00 98.69 90 ALA A N 1
ATOM 676 C CA . ALA A 1 90 ? 0.651 -8.872 3.846 1.00 98.69 90 ALA A C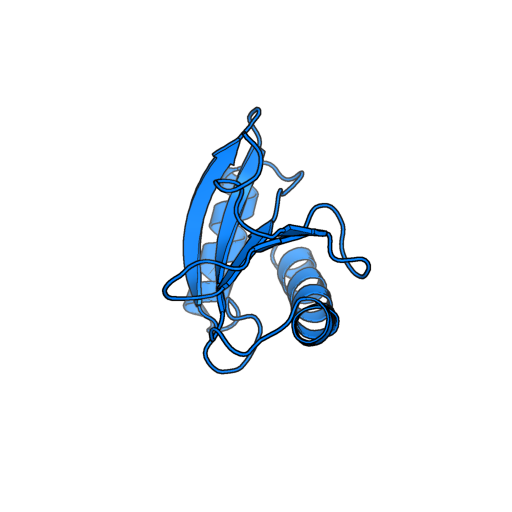A 1
ATOM 677 C C . ALA A 1 90 ? -0.060 -9.743 2.791 1.00 98.69 90 ALA A C 1
ATOM 679 O O . ALA A 1 90 ? 0.572 -10.198 1.842 1.00 98.69 90 ALA A O 1
ATOM 680 N N . GLU A 1 91 ? -1.385 -9.891 2.879 1.00 98.62 91 GLU A N 1
ATOM 681 C CA . GLU A 1 91 ? -2.173 -10.628 1.875 1.00 98.62 91 GLU A CA 1
ATOM 682 C C . GLU A 1 91 ? -2.088 -9.983 0.482 1.00 98.62 91 GLU A C 1
ATOM 684 O O . GLU A 1 91 ? -2.086 -10.664 -0.544 1.00 98.62 91 GLU A O 1
ATOM 689 N N . PHE A 1 92 ? -2.021 -8.651 0.415 1.00 98.69 92 PHE A N 1
ATOM 690 C CA . PHE A 1 92 ? -1.805 -7.960 -0.850 1.00 98.69 92 PHE A CA 1
ATOM 691 C C . PHE A 1 92 ? -0.390 -8.171 -1.398 1.00 98.69 92 PHE A C 1
ATOM 693 O O . PHE A 1 92 ? -0.249 -8.314 -2.611 1.00 98.69 92 PHE A O 1
ATOM 700 N N . ALA A 1 93 ? 0.640 -8.227 -0.546 1.00 98.56 93 ALA A N 1
ATOM 701 C CA . ALA A 1 93 ? 2.003 -8.537 -0.980 1.00 98.56 93 ALA A CA 1
ATOM 702 C C . ALA A 1 93 ? 2.078 -9.903 -1.671 1.00 98.56 93 ALA A C 1
ATOM 704 O O . ALA A 1 93 ? 2.730 -10.015 -2.704 1.00 98.56 93 ALA A O 1
ATOM 705 N N . GLU A 1 94 ? 1.378 -10.914 -1.148 1.00 98.50 94 GLU A N 1
ATOM 706 C CA . GLU A 1 94 ? 1.290 -12.242 -1.771 1.00 98.50 94 GLU A CA 1
ATOM 707 C C . GLU A 1 94 ? 0.655 -12.159 -3.167 1.00 98.50 94 GLU A C 1
ATOM 709 O O . GLU A 1 94 ? 1.258 -12.592 -4.149 1.00 98.50 94 GLU A O 1
ATOM 714 N N . ARG A 1 95 ? -0.506 -11.498 -3.288 1.00 98.44 95 ARG A N 1
ATOM 715 C CA . ARG A 1 95 ? -1.178 -11.285 -4.587 1.00 98.44 95 ARG A CA 1
ATOM 716 C C . ARG A 1 95 ? -0.311 -10.510 -5.579 1.00 98.44 95 ARG A C 1
ATOM 718 O O . ARG A 1 95 ? -0.319 -10.799 -6.774 1.00 98.44 95 ARG A O 1
ATOM 725 N N . LEU A 1 96 ? 0.411 -9.497 -5.103 1.00 98.44 96 LEU A N 1
ATOM 726 C CA . LEU A 1 96 ? 1.309 -8.707 -5.936 1.00 98.44 96 LEU A CA 1
ATOM 727 C C . LEU A 1 96 ? 2.508 -9.536 -6.398 1.00 98.44 96 LEU A C 1
ATOM 729 O O . LEU A 1 96 ? 2.863 -9.456 -7.568 1.00 98.44 96 LEU A O 1
ATOM 733 N N . ALA A 1 97 ? 3.092 -10.356 -5.524 1.00 98.25 97 ALA A N 1
ATOM 734 C CA . ALA A 1 97 ? 4.197 -11.243 -5.873 1.00 98.25 97 ALA A CA 1
ATOM 735 C C . ALA A 1 97 ? 3.805 -12.268 -6.948 1.00 98.25 97 ALA A C 1
ATOM 737 O O . ALA A 1 97 ? 4.601 -12.538 -7.840 1.00 98.25 97 ALA A O 1
ATOM 738 N N . GLU A 1 98 ? 2.579 -12.794 -6.907 1.00 98.31 98 GLU A N 1
ATOM 739 C CA . GLU A 1 98 ? 2.050 -13.671 -7.962 1.00 98.31 98 GLU A CA 1
ATOM 740 C C . GLU A 1 98 ? 1.831 -12.936 -9.292 1.00 98.31 98 GLU A C 1
ATOM 742 O O . GLU A 1 98 ? 1.986 -13.518 -10.366 1.00 98.31 98 GLU A O 1
ATOM 747 N N . ALA A 1 99 ? 1.450 -11.658 -9.231 1.00 98.00 99 ALA A N 1
ATOM 748 C CA . ALA A 1 99 ? 1.175 -10.845 -10.409 1.00 98.00 99 ALA A CA 1
ATOM 749 C C . ALA A 1 99 ? 2.433 -10.240 -11.056 1.00 98.00 99 ALA A C 1
ATOM 751 O O . ALA A 1 99 ? 2.338 -9.800 -12.205 1.00 98.00 99 ALA A O 1
ATOM 752 N N . LEU A 1 100 ? 3.561 -10.172 -10.339 1.00 96.00 100 LEU A N 1
ATOM 753 C CA . LEU A 1 100 ? 4.838 -9.601 -10.785 1.00 96.00 100 LEU A CA 1
ATOM 754 C C . LEU A 1 100 ? 5.627 -10.568 -11.663 1.00 96.00 100 LEU A C 1
ATOM 756 O O . LEU A 1 100 ? 6.033 -10.129 -12.759 1.00 96.00 100 LEU A O 1
#

Foldseek 3Di:
DPPPDFDWDDADLDPQWIWTQDDAFIKIKHWDPDDPVLQVQLLVVCVVVVNNALDDPKDFPAWDDDPNTIITMMTHHNPQDSVNSNVSVNVSVVSSVVSD

Radius of gyration: 13.15 Å; chains: 1; bounding box: 28×36×30 Å